Protein AF-A0A9X8VGX1-F1 (afdb_monomer)

pLDDT: mean 90.09, std 12.93, range [41.31, 97.69]

Sequence (72 aa):
MIKSTDRKLVVGLEIGTAKVSALVGEVLPDGMVNIIGVGSCPSRGMDKGGVNDLESVVKCVQRAIDQAELMA

Solvent-accessible surface area (backbone atoms only — not comparable to full-atom values): 3946 Å² total; per-residue (Å²): 130,84,80,71,74,86,71,46,69,46,75,48,78,45,85,41,49,66,35,20,36,23,37,34,25,39,51,44,99,88,69,49,71,46,77,47,15,56,17,60,27,77,36,80,11,35,49,98,90,42,78,80,32,63,68,52,40,52,55,25,48,51,49,3,43,54,42,10,57,76,56,85

Foldseek 3Di:
DPPPDPFPKDWDWDDDQQKTKIWIWTQDPVRDTHTQFIFMDTQDQDDPRDGNDVVSSVVGRVRNVVRRVVRD

Secondary structure (DSSP, 8-state):
-------EEEEEEEE-SSEEEEEEEEE-TTSPEEEEEEEEEE-SSEETTEES-HHHHHHHHHHHHHHHHHH-

Structure (mmCIF, N/CA/C/O backbone):
data_AF-A0A9X8VGX1-F1
#
_entry.id   AF-A0A9X8VGX1-F1
#
loop_
_atom_site.group_PDB
_atom_site.id
_atom_site.type_symbol
_atom_site.label_atom_id
_atom_site.label_alt_id
_atom_site.label_comp_id
_atom_site.label_asym_id
_atom_site.label_entity_id
_atom_site.label_seq_id
_atom_site.pdbx_PDB_ins_code
_atom_site.Cartn_x
_atom_site.Cartn_y
_atom_site.Cartn_z
_atom_site.occupancy
_atom_site.B_iso_or_equiv
_atom_site.auth_seq_id
_atom_site.auth_comp_id
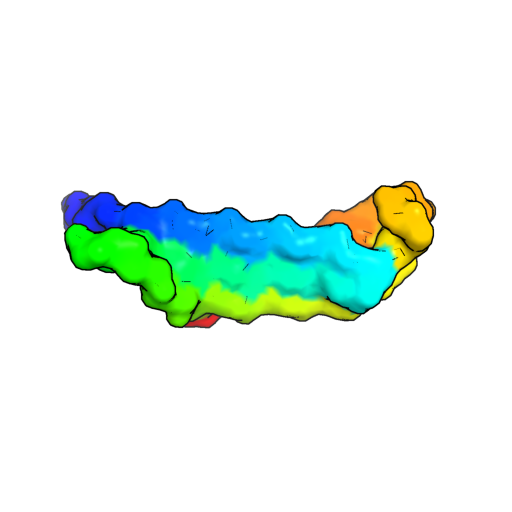_atom_site.auth_asym_id
_atom_site.auth_atom_id
_atom_site.pdbx_PDB_model_num
ATOM 1 N N . MET A 1 1 ? -3.531 16.363 30.039 1.00 41.31 1 MET A N 1
ATOM 2 C CA . MET A 1 1 ? -3.324 15.771 28.701 1.00 41.31 1 MET A CA 1
ATOM 3 C C . MET A 1 1 ? -4.511 14.871 28.429 1.00 41.31 1 MET A C 1
ATOM 5 O O . MET A 1 1 ? -4.817 14.043 29.279 1.00 41.31 1 MET A O 1
ATOM 9 N N . ILE A 1 2 ? -5.248 15.120 27.348 1.00 42.19 2 ILE A N 1
ATOM 10 C CA . ILE A 1 2 ? -6.436 14.338 26.989 1.00 42.19 2 ILE A CA 1
ATOM 11 C C . ILE A 1 2 ? -5.962 12.912 26.721 1.00 42.19 2 ILE A C 1
ATOM 13 O O . ILE A 1 2 ? -5.113 12.697 25.862 1.00 42.19 2 ILE A O 1
ATOM 17 N N . LYS A 1 3 ? -6.468 11.964 27.511 1.00 47.47 3 LYS A N 1
ATOM 18 C CA . LYS A 1 3 ? -6.302 10.534 27.271 1.00 47.47 3 LYS A CA 1
ATOM 19 C C . LYS A 1 3 ? -7.050 10.271 25.968 1.00 47.47 3 LYS A C 1
ATOM 21 O O . LYS A 1 3 ? -8.278 10.296 25.961 1.00 47.47 3 LYS A O 1
ATOM 26 N N . SER A 1 4 ? -6.317 10.190 24.864 1.00 52.91 4 SER A N 1
ATOM 27 C CA . SER A 1 4 ? -6.869 9.866 23.558 1.00 52.91 4 SER A CA 1
ATOM 28 C C . SER A 1 4 ? -7.675 8.586 23.720 1.00 52.91 4 SER A C 1
ATOM 30 O O . SER A 1 4 ? -7.149 7.574 24.177 1.00 52.91 4 SER A O 1
ATOM 32 N N . THR A 1 5 ? -8.968 8.655 23.412 1.00 56.88 5 THR A N 1
ATOM 33 C CA . THR A 1 5 ? -9.781 7.481 23.106 1.00 56.88 5 THR A CA 1
ATOM 34 C C . THR A 1 5 ? -8.928 6.560 22.243 1.00 56.88 5 THR A C 1
ATOM 36 O O . THR A 1 5 ? -8.344 7.046 21.274 1.00 56.88 5 THR A O 1
ATOM 39 N N . ASP A 1 6 ? -8.796 5.293 22.634 1.00 65.81 6 ASP A N 1
ATOM 40 C CA . ASP A 1 6 ? -8.062 4.247 21.914 1.00 65.81 6 ASP A CA 1
ATOM 41 C C . ASP A 1 6 ? -8.682 4.095 20.509 1.00 65.81 6 ASP A C 1
ATOM 43 O O . ASP A 1 6 ? -9.527 3.234 20.263 1.00 65.81 6 ASP A O 1
ATOM 4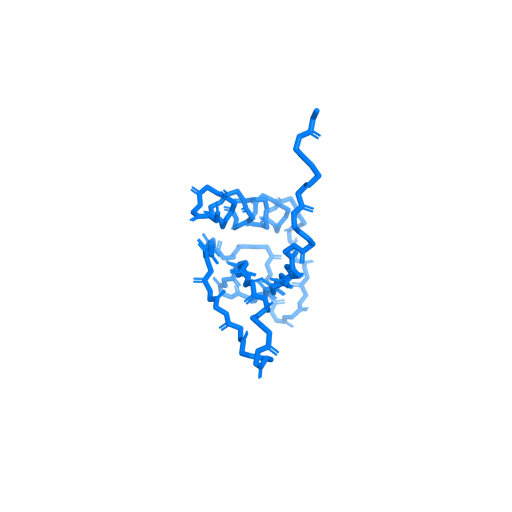7 N N . ARG A 1 7 ? -8.356 5.014 19.589 1.00 74.25 7 ARG A N 1
ATOM 48 C CA . ARG A 1 7 ? -8.749 4.923 18.187 1.00 74.25 7 ARG A CA 1
ATOM 49 C C . ARG A 1 7 ? -7.997 3.731 17.650 1.00 74.25 7 ARG A C 1
ATOM 51 O O . ARG A 1 7 ? -6.769 3.743 17.555 1.00 74.25 7 ARG A O 1
ATOM 58 N N . LYS A 1 8 ? -8.737 2.671 17.363 1.00 88.56 8 LYS A N 1
ATOM 59 C CA . LYS A 1 8 ? -8.161 1.417 16.916 1.00 88.56 8 LYS A CA 1
ATOM 60 C C . LYS A 1 8 ? -7.817 1.564 15.439 1.00 88.56 8 LYS A C 1
ATOM 62 O O . LYS A 1 8 ? -8.628 1.263 14.570 1.00 88.56 8 LYS A O 1
ATOM 67 N N . LEU A 1 9 ? -6.639 2.117 15.173 1.00 91.69 9 LEU A N 1
ATOM 68 C CA . LEU A 1 9 ? -6.154 2.356 13.821 1.00 91.69 9 LEU A CA 1
ATOM 69 C C . LEU A 1 9 ? -5.634 1.060 13.195 1.00 91.69 9 LEU A C 1
ATOM 71 O O . LEU A 1 9 ? -4.958 0.260 13.843 1.00 91.69 9 LEU A O 1
ATOM 75 N N . VAL A 1 10 ? -5.937 0.876 11.917 1.00 93.56 10 VAL A N 1
ATOM 76 C CA . VAL A 1 10 ? -5.402 -0.177 11.059 1.00 93.56 10 VAL A CA 1
ATOM 77 C C . VAL A 1 10 ? -4.786 0.469 9.827 1.00 93.56 10 VAL A C 1
ATOM 79 O O . VAL A 1 10 ? -5.360 1.388 9.247 1.00 93.56 10 VAL A O 1
ATOM 82 N N . VAL A 1 11 ? -3.608 -0.004 9.428 1.00 94.81 11 VAL A N 1
ATOM 83 C CA . VAL A 1 11 ? -2.907 0.506 8.248 1.00 94.81 11 VAL A CA 1
ATOM 84 C C . VAL A 1 11 ? -2.675 -0.634 7.269 1.00 94.81 11 VAL A C 1
ATOM 86 O O . VAL A 1 11 ? -2.155 -1.685 7.641 1.00 94.81 11 VAL A O 1
ATOM 89 N N . GLY A 1 12 ? -3.067 -0.425 6.016 1.00 96.06 12 GLY A N 1
ATOM 90 C CA . GLY A 1 12 ? -2.742 -1.304 4.899 1.00 96.06 12 GLY A CA 1
ATOM 91 C C . GLY A 1 12 ? -1.635 -0.688 4.054 1.00 96.06 12 GLY A C 1
ATOM 92 O O . GLY A 1 12 ? -1.779 0.449 3.614 1.00 96.06 12 GLY A O 1
ATOM 93 N N . LEU A 1 13 ? -0.555 -1.432 3.810 1.00 96.62 13 LEU A N 1
ATOM 94 C CA . LEU A 1 13 ? 0.511 -1.054 2.880 1.00 96.62 13 LEU A CA 1
ATOM 95 C C . LEU A 1 13 ? 0.591 -2.090 1.757 1.00 96.62 13 LEU A C 1
ATOM 97 O O . LEU A 1 13 ? 0.858 -3.266 1.996 1.00 96.62 13 LEU A O 1
ATOM 101 N N . GLU A 1 14 ? 0.384 -1.636 0.529 1.00 95.69 14 GLU A N 1
ATOM 102 C CA . GLU A 1 14 ? 0.519 -2.426 -0.688 1.00 95.69 14 GLU A CA 1
ATOM 103 C C . GLU A 1 14 ? 1.773 -1.972 -1.439 1.00 95.69 14 GLU A C 1
ATOM 105 O O . GLU A 1 14 ? 1.904 -0.793 -1.765 1.00 95.69 14 GLU A O 1
ATOM 110 N N . ILE A 1 15 ? 2.683 -2.902 -1.741 1.00 95.31 15 ILE A N 1
ATOM 111 C CA . ILE A 1 15 ? 3.879 -2.646 -2.556 1.00 95.31 15 ILE A CA 1
ATOM 112 C C . ILE A 1 15 ? 3.763 -3.453 -3.850 1.00 95.31 15 ILE A C 1
ATOM 114 O O . ILE A 1 15 ? 4.177 -4.608 -3.928 1.00 95.31 15 ILE A O 1
ATOM 118 N N . GLY A 1 16 ? 3.173 -2.838 -4.871 1.00 94.31 16 GLY A N 1
ATOM 119 C CA . GLY A 1 16 ? 3.021 -3.421 -6.197 1.00 94.31 16 GLY A CA 1
ATOM 120 C C . GLY A 1 16 ? 4.134 -3.021 -7.168 1.00 94.31 16 GLY A C 1
ATOM 121 O O . GLY A 1 16 ? 4.849 -2.031 -6.985 1.00 94.31 16 GLY A O 1
ATOM 122 N N . THR A 1 17 ? 4.232 -3.768 -8.269 1.00 94.81 17 THR A N 1
ATOM 123 C CA . THR A 1 17 ? 5.101 -3.431 -9.412 1.00 94.81 17 THR A CA 1
ATOM 124 C C . THR A 1 17 ? 4.685 -2.131 -10.095 1.00 94.81 17 THR A C 1
ATOM 126 O O . THR A 1 17 ? 5.536 -1.383 -10.556 1.00 94.81 17 THR A O 1
ATOM 129 N N . ALA A 1 18 ? 3.388 -1.818 -10.112 1.00 93.31 18 ALA A N 1
ATOM 130 C CA . ALA A 1 18 ? 2.874 -0.584 -10.707 1.00 93.31 18 ALA A CA 1
ATOM 131 C C . ALA A 1 18 ? 2.770 0.576 -9.705 1.00 93.31 18 ALA A C 1
ATOM 133 O O . ALA A 1 18 ? 2.941 1.742 -10.063 1.00 93.31 18 ALA A O 1
ATOM 134 N N . LYS A 1 19 ? 2.453 0.281 -8.442 1.00 95.19 19 LYS A N 1
ATOM 135 C CA . LYS A 1 19 ? 2.049 1.292 -7.463 1.00 95.19 19 LYS A CA 1
ATOM 136 C C . LYS A 1 19 ? 2.329 0.818 -6.042 1.00 95.19 19 LYS A C 1
ATOM 138 O O . LYS A 1 19 ? 2.103 -0.344 -5.728 1.00 95.19 19 LYS A O 1
ATOM 143 N N . VAL A 1 20 ? 2.754 1.745 -5.194 1.00 96.69 20 VAL A N 1
ATOM 144 C CA . VAL A 1 20 ? 2.736 1.606 -3.737 1.00 96.69 20 VAL A CA 1
ATOM 145 C C . VAL A 1 20 ? 1.541 2.383 -3.195 1.00 96.69 20 VAL A C 1
ATOM 147 O O . VAL A 1 20 ? 1.261 3.490 -3.662 1.00 96.69 20 VAL A O 1
ATOM 150 N N . SER A 1 21 ? 0.783 1.818 -2.263 1.00 97.12 21 SER A N 1
ATOM 151 C CA . SER A 1 21 ? -0.386 2.474 -1.664 1.00 97.12 21 SER A CA 1
ATOM 152 C C . SER A 1 21 ? -0.449 2.227 -0.165 1.00 97.12 21 SER A C 1
ATOM 154 O O . SER A 1 21 ? -0.208 1.113 0.285 1.00 97.12 21 SER A O 1
ATOM 156 N N . ALA A 1 22 ? -0.771 3.271 0.590 1.00 97.69 22 ALA A N 1
ATOM 157 C CA . ALA A 1 22 ? -1.007 3.224 2.022 1.00 97.69 22 ALA A CA 1
ATOM 158 C C . ALA A 1 22 ? -2.451 3.654 2.303 1.00 97.69 22 ALA A C 1
ATOM 160 O O . ALA A 1 22 ? -2.954 4.609 1.709 1.00 97.69 22 ALA A O 1
ATOM 161 N N . LEU A 1 23 ? -3.122 2.928 3.187 1.00 96.69 23 LEU A N 1
ATOM 162 C CA . LEU A 1 23 ? -4.497 3.175 3.608 1.00 96.69 23 LEU A CA 1
ATOM 163 C C . LEU A 1 23 ? -4.527 3.190 5.128 1.00 96.69 23 LEU A C 1
ATOM 165 O O . LEU A 1 23 ? -4.063 2.237 5.748 1.00 96.69 23 LEU A O 1
ATOM 169 N N . VAL A 1 24 ? -5.094 4.236 5.714 1.00 95.88 24 VAL A N 1
ATOM 170 C CA . VAL A 1 24 ? -5.312 4.348 7.157 1.00 95.88 24 VAL A CA 1
ATOM 171 C C . VAL A 1 24 ? -6.807 4.233 7.409 1.00 95.88 24 VAL A C 1
ATOM 173 O O . VAL A 1 24 ? -7.606 4.986 6.850 1.00 95.88 24 VAL A O 1
ATOM 176 N N . GLY A 1 25 ? -7.183 3.269 8.238 1.00 95.25 25 GLY A N 1
ATOM 177 C CA . GLY A 1 25 ? -8.551 3.041 8.664 1.00 95.25 25 GLY A CA 1
ATOM 178 C C . GLY A 1 25 ? -8.688 3.118 10.178 1.00 95.25 25 GLY A C 1
ATOM 179 O O . GLY A 1 25 ? -7.788 2.730 10.917 1.00 95.25 25 GLY A O 1
ATOM 180 N N . GLU A 1 26 ? -9.836 3.584 10.643 1.00 94.38 26 GLU A N 1
ATOM 181 C CA . GLU A 1 26 ? -10.259 3.498 12.036 1.00 94.38 26 GLU A CA 1
ATOM 182 C C . GLU A 1 26 ? -11.286 2.372 12.172 1.00 94.38 26 GLU A C 1
ATOM 184 O O . GLU A 1 26 ? -12.284 2.338 11.450 1.00 94.38 26 GLU A O 1
ATOM 189 N N . VAL A 1 27 ? -11.038 1.432 13.085 1.00 93.25 27 VAL A N 1
ATOM 190 C CA . VAL A 1 27 ? -11.991 0.367 13.404 1.00 93.25 27 VAL A CA 1
ATOM 191 C C . VAL A 1 27 ? -13.033 0.920 14.372 1.00 93.25 27 VAL A C 1
ATOM 193 O O . VAL A 1 27 ? -12.719 1.268 15.513 1.00 93.25 27 VAL A O 1
ATOM 196 N 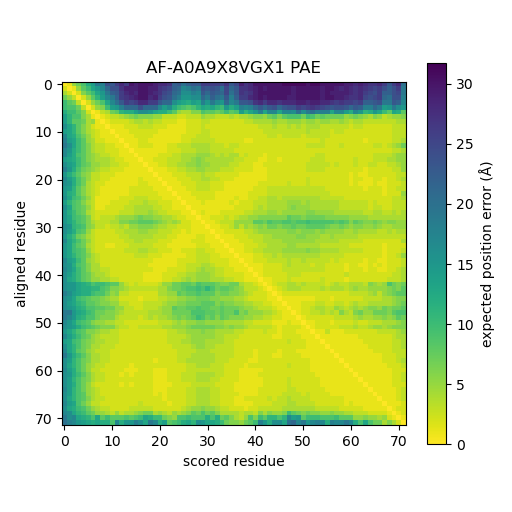N . LEU A 1 28 ? -14.276 0.979 13.907 1.00 92.12 28 LEU A N 1
ATOM 197 C CA . LEU A 1 28 ? -15.431 1.432 14.668 1.00 92.12 28 LEU A CA 1
ATOM 198 C C . LEU A 1 28 ? -15.897 0.362 15.679 1.00 92.12 28 LEU A C 1
ATOM 200 O O . LEU A 1 28 ? -15.546 -0.816 15.551 1.00 92.12 28 LEU A O 1
ATOM 204 N N . PRO A 1 29 ? -16.713 0.726 16.691 1.00 90.00 29 PRO A N 1
ATOM 205 C CA . PRO A 1 29 ? -17.214 -0.224 17.692 1.00 90.00 29 PRO A CA 1
ATOM 206 C C . PRO A 1 29 ? -18.056 -1.378 17.129 1.00 90.00 29 PRO A C 1
ATOM 208 O O . PRO A 1 29 ? -18.158 -2.423 17.767 1.00 90.00 29 PRO A O 1
ATOM 211 N N . ASP A 1 30 ? -18.652 -1.201 15.949 1.00 92.94 30 ASP A N 1
ATOM 212 C CA . ASP A 1 30 ? -19.404 -2.230 15.219 1.00 92.94 30 ASP A CA 1
ATOM 213 C C . ASP A 1 30 ? -18.505 -3.176 14.396 1.00 92.94 30 ASP A C 1
ATOM 215 O O . ASP A 1 30 ? -18.996 -4.112 13.766 1.00 92.94 30 ASP A O 1
ATOM 219 N N . GLY A 1 31 ? -17.186 -2.957 14.422 1.00 90.00 31 GLY A N 1
ATOM 220 C CA . GLY A 1 31 ? -16.194 -3.736 13.688 1.00 90.00 31 GLY A CA 1
ATOM 221 C C . GLY A 1 31 ? -15.986 -3.293 12.239 1.00 90.00 31 GLY A C 1
ATOM 222 O O . GLY A 1 31 ? -15.145 -3.881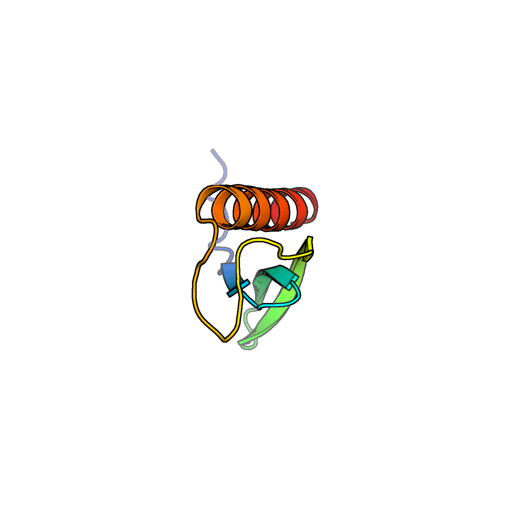 11.557 1.00 90.00 31 GLY A O 1
ATOM 223 N N . MET A 1 32 ? -16.699 -2.270 11.755 1.00 94.75 32 MET A N 1
ATOM 224 C CA . MET A 1 32 ? -16.457 -1.709 10.427 1.00 94.75 32 MET A CA 1
ATOM 225 C C . MET A 1 32 ? -15.176 -0.872 10.405 1.00 94.75 32 MET A C 1
ATOM 227 O O . MET A 1 32 ? -14.800 -0.240 11.391 1.00 94.75 32 MET A O 1
ATOM 231 N N . VAL A 1 33 ? -14.504 -0.853 9.253 1.00 94.06 33 VAL A N 1
ATOM 232 C CA . VAL A 1 33 ? -13.321 -0.016 9.028 1.00 94.06 33 VAL A CA 1
ATOM 233 C C . VAL A 1 33 ? -13.745 1.235 8.273 1.00 94.06 33 VAL A C 1
ATOM 235 O O . VAL A 1 33 ? -14.180 1.151 7.125 1.00 94.06 33 VAL A O 1
ATOM 238 N N . ASN A 1 34 ? -13.593 2.394 8.904 1.00 93.81 34 ASN A N 1
ATOM 239 C CA . ASN A 1 34 ? -13.759 3.686 8.254 1.00 93.81 34 ASN A CA 1
ATOM 240 C C . ASN A 1 34 ? -12.411 4.154 7.696 1.00 93.81 34 ASN A C 1
ATOM 242 O O . ASN A 1 34 ? -11.469 4.332 8.465 1.00 93.81 34 ASN A O 1
ATOM 246 N N . ILE A 1 35 ? -12.297 4.349 6.380 1.00 94.50 35 ILE A N 1
ATOM 247 C CA . ILE A 1 35 ? -11.054 4.837 5.765 1.00 94.50 35 ILE A CA 1
ATOM 248 C C . ILE A 1 35 ? -10.933 6.337 6.017 1.00 94.50 35 ILE A C 1
ATOM 250 O O . ILE A 1 35 ? -11.755 7.116 5.537 1.00 94.50 35 ILE A O 1
ATOM 254 N N . ILE A 1 36 ? -9.900 6.723 6.760 1.00 94.69 36 ILE A N 1
ATOM 255 C CA . ILE A 1 36 ? -9.629 8.114 7.134 1.00 94.69 36 ILE A CA 1
ATOM 256 C C . ILE A 1 36 ? -8.451 8.704 6.354 1.00 94.69 36 ILE A C 1
ATOM 258 O O . ILE A 1 36 ? -8.398 9.910 6.175 1.00 94.69 36 ILE A O 1
ATOM 262 N N . GLY A 1 37 ? -7.559 7.872 5.807 1.00 95.50 37 GLY A N 1
ATOM 263 C CA . GLY A 1 37 ? -6.414 8.338 5.025 1.00 95.50 37 GLY A CA 1
ATOM 264 C C . GLY A 1 37 ? -6.071 7.416 3.862 1.00 95.50 37 GLY A C 1
ATOM 265 O O . GLY A 1 37 ? -6.189 6.193 3.959 1.00 95.50 37 GLY A O 1
ATOM 266 N N . VAL A 1 38 ? -5.625 8.001 2.751 1.00 96.50 38 VAL A N 1
ATOM 267 C CA . VAL A 1 38 ? -5.124 7.267 1.585 1.00 96.50 38 VAL A CA 1
ATOM 268 C C . VAL A 1 38 ? -3.918 7.983 1.001 1.00 96.50 38 VAL A C 1
ATOM 270 O O . VAL A 1 38 ? -3.897 9.201 0.881 1.00 96.50 38 VAL A O 1
ATOM 273 N N . GLY A 1 39 ? -2.922 7.218 0.587 1.00 97.06 39 GLY A N 1
ATOM 274 C CA . GLY A 1 39 ? -1.766 7.752 -0.102 1.00 97.06 39 GLY A CA 1
ATOM 275 C C . GLY A 1 39 ? -1.227 6.761 -1.107 1.00 97.06 39 GLY A C 1
ATOM 276 O O . GLY A 1 39 ? -1.361 5.545 -0.956 1.00 97.06 39 GLY A O 1
ATOM 277 N N . SER A 1 40 ? -0.656 7.271 -2.193 1.00 96.75 40 SER A N 1
ATOM 278 C CA . SER A 1 40 ? -0.111 6.401 -3.226 1.00 96.75 40 SER A CA 1
ATOM 279 C C . SER A 1 40 ? 1.048 7.024 -3.982 1.00 96.75 40 SER A C 1
ATOM 281 O O . SER A 1 40 ? 1.208 8.242 -4.071 1.00 96.75 40 SER A O 1
ATOM 283 N N . CYS A 1 41 ? 1.868 6.154 -4.555 1.00 96.12 41 CYS A N 1
ATOM 284 C CA . CYS A 1 41 ? 2.996 6.538 -5.374 1.00 96.12 41 CYS A CA 1
ATOM 285 C C . CYS A 1 41 ? 3.189 5.521 -6.518 1.00 96.12 41 CYS A C 1
ATOM 287 O O . CYS A 1 41 ? 3.134 4.314 -6.277 1.00 96.12 41 CYS A O 1
ATOM 289 N N . PRO A 1 42 ? 3.420 5.967 -7.769 1.00 95.06 42 PRO A N 1
ATOM 290 C CA . PRO A 1 42 ? 3.812 5.078 -8.861 1.00 95.06 42 PRO A CA 1
ATOM 291 C C . PRO A 1 42 ? 5.144 4.379 -8.559 1.00 95.06 42 PRO A C 1
ATOM 293 O O . PRO A 1 42 ? 6.149 5.043 -8.296 1.00 95.06 42 PRO A O 1
ATOM 296 N N . SER A 1 43 ? 5.159 3.047 -8.615 1.00 92.25 43 SER A N 1
ATOM 297 C CA . SER A 1 43 ? 6.337 2.244 -8.280 1.00 92.25 43 SER A CA 1
ATOM 298 C C . SER A 1 43 ? 7.313 2.198 -9.455 1.00 92.25 43 SER A C 1
ATOM 300 O O . SER A 1 43 ? 6.915 2.005 -10.601 1.00 92.25 43 SER A O 1
ATOM 302 N N . ARG A 1 44 ? 8.603 2.408 -9.174 1.00 90.75 44 ARG A N 1
ATOM 303 C CA . ARG A 1 44 ? 9.696 2.326 -10.166 1.00 90.75 44 ARG A CA 1
ATOM 304 C C . ARG A 1 44 ? 10.816 1.370 -9.766 1.00 90.75 44 ARG A C 1
ATOM 306 O O . ARG A 1 44 ? 11.674 1.078 -10.587 1.00 90.75 44 ARG A O 1
ATOM 313 N N . GLY A 1 45 ? 10.810 0.900 -8.520 1.00 91.12 45 GLY A N 1
ATOM 314 C CA . GLY A 1 45 ? 11.842 0.011 -7.989 1.00 91.12 45 GLY A CA 1
ATOM 315 C C . GLY A 1 45 ? 11.413 -1.447 -7.858 1.00 91.12 45 GLY A C 1
ATOM 316 O O . GLY A 1 45 ? 12.210 -2.259 -7.403 1.00 91.12 45 GLY A O 1
ATOM 317 N N . MET A 1 46 ? 10.184 -1.779 -8.261 1.00 95.88 46 MET A N 1
ATOM 318 C CA . MET A 1 46 ? 9.646 -3.139 -8.250 1.00 95.88 46 MET A CA 1
ATOM 319 C C . MET A 1 46 ? 9.498 -3.672 -9.679 1.00 95.88 46 MET A C 1
ATOM 321 O O . MET A 1 46 ? 8.896 -3.005 -10.516 1.00 95.88 46 MET A O 1
ATOM 325 N N . ASP A 1 47 ? 9.966 -4.891 -9.943 1.00 93.81 47 ASP A N 1
ATOM 326 C CA . ASP A 1 47 ? 9.755 -5.597 -11.216 1.00 93.81 47 ASP A CA 1
ATOM 327 C C . ASP A 1 47 ? 9.575 -7.097 -10.976 1.00 93.81 47 ASP A C 1
ATOM 329 O O . ASP A 1 47 ? 10.283 -7.685 -10.164 1.00 93.81 47 ASP A O 1
ATOM 333 N N . LYS A 1 48 ? 8.620 -7.728 -11.670 1.00 92.38 48 LYS A N 1
ATOM 334 C CA . LYS A 1 48 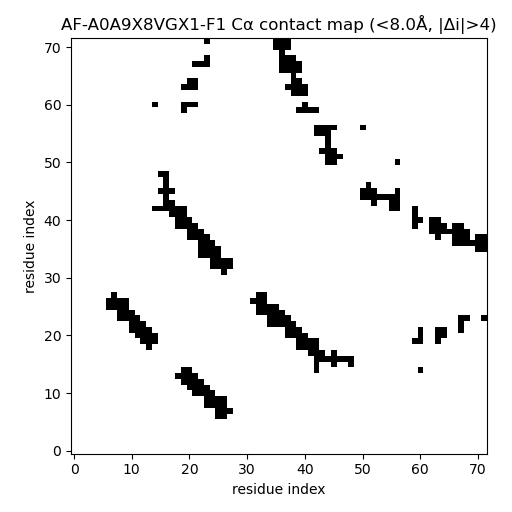? 8.316 -9.176 -11.563 1.00 92.38 48 LYS A CA 1
ATOM 335 C C . LYS A 1 48 ? 8.233 -9.718 -10.120 1.00 92.38 48 LYS A C 1
ATOM 337 O O . LYS A 1 48 ? 8.548 -10.878 -9.872 1.00 92.38 48 LYS A O 1
ATOM 342 N N . GLY A 1 49 ? 7.802 -8.886 -9.170 1.00 88.88 49 GLY A N 1
ATOM 343 C CA . GLY A 1 49 ? 7.703 -9.242 -7.748 1.00 88.88 49 GLY A CA 1
ATOM 344 C C . GLY A 1 49 ? 9.013 -9.143 -6.954 1.00 88.88 49 GLY A C 1
ATOM 345 O O . GLY A 1 49 ? 9.013 -9.446 -5.766 1.00 88.88 49 GLY A O 1
ATOM 346 N N . GLY A 1 50 ? 10.108 -8.701 -7.575 1.00 94.12 50 GLY A N 1
ATOM 347 C CA . GLY A 1 50 ? 11.380 -8.388 -6.926 1.00 94.12 50 GLY A CA 1
ATOM 348 C C . GLY A 1 50 ? 11.618 -6.884 -6.772 1.00 94.12 50 GLY A C 1
ATOM 349 O O . GLY A 1 50 ? 11.025 -6.068 -7.481 1.00 94.12 50 GLY A O 1
ATOM 350 N N . VAL A 1 51 ? 12.510 -6.528 -5.844 1.00 96.06 51 VAL A N 1
ATOM 351 C CA . VAL A 1 51 ? 13.015 -5.160 -5.657 1.00 96.06 51 VAL A CA 1
ATOM 352 C C . VAL A 1 51 ? 14.278 -4.992 -6.504 1.00 96.06 51 VAL A C 1
ATOM 354 O O . VAL A 1 51 ? 15.314 -5.570 -6.183 1.00 96.06 51 VAL A O 1
ATOM 357 N N . ASN A 1 52 ? 14.200 -4.194 -7.565 1.00 95.19 52 ASN A N 1
ATOM 358 C CA . ASN A 1 52 ? 15.335 -3.861 -8.433 1.00 95.19 52 ASN A CA 1
ATOM 359 C C . ASN A 1 52 ? 16.035 -2.560 -8.020 1.00 95.19 52 ASN A C 1
ATOM 361 O O . ASN A 1 52 ? 17.229 -2.404 -8.256 1.00 95.19 52 ASN A O 1
ATOM 365 N N . ASP A 1 53 ? 15.298 -1.627 -7.414 1.00 95.81 53 ASP A N 1
ATOM 366 C CA . ASP A 1 53 ? 15.835 -0.369 -6.888 1.00 95.81 53 ASP A CA 1
ATOM 367 C C . ASP A 1 53 ? 15.199 -0.075 -5.527 1.00 95.81 53 ASP A C 1
ATOM 369 O O . ASP A 1 53 ? 14.067 0.411 -5.423 1.00 95.81 53 ASP A O 1
ATOM 373 N N . LEU A 1 54 ? 15.951 -0.387 -4.473 1.00 95.19 54 LEU A N 1
ATOM 374 C CA . LEU A 1 54 ? 15.505 -0.223 -3.096 1.00 95.19 54 LEU A CA 1
ATOM 375 C C . LEU A 1 54 ? 15.254 1.246 -2.741 1.00 95.19 54 LEU A C 1
ATOM 377 O O . LEU A 1 54 ? 14.268 1.539 -2.069 1.00 95.19 54 LEU A O 1
ATOM 381 N N . GLU A 1 55 ? 16.097 2.176 -3.190 1.00 96.38 55 GLU A N 1
ATOM 382 C CA . GLU A 1 55 ? 15.927 3.592 -2.851 1.00 96.38 55 GLU A CA 1
ATOM 383 C C . GLU A 1 55 ? 14.630 4.150 -3.432 1.00 96.38 55 GLU A C 1
ATOM 385 O O . GLU A 1 55 ? 13.910 4.895 -2.759 1.00 96.38 55 GLU A O 1
ATOM 390 N N . SER A 1 56 ? 14.312 3.772 -4.672 1.00 95.69 56 SER A N 1
ATOM 391 C CA . SER A 1 56 ? 13.047 4.144 -5.302 1.00 95.69 56 SER A CA 1
ATOM 392 C C . SER A 1 56 ? 11.849 3.565 -4.551 1.00 95.69 56 SER A C 1
ATOM 394 O O . SER A 1 56 ? 10.862 4.278 -4.359 1.00 95.69 56 SER A O 1
ATOM 396 N N . VAL A 1 57 ? 11.926 2.312 -4.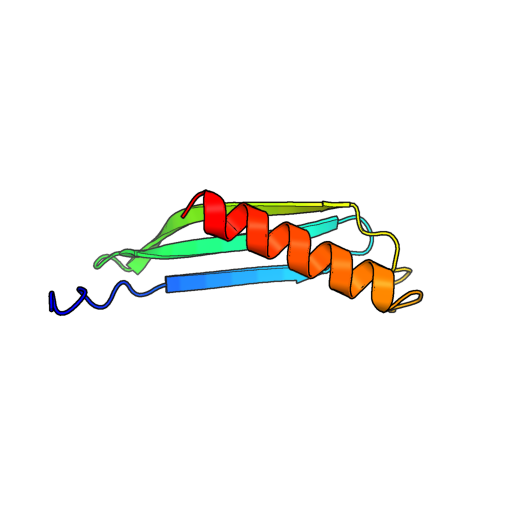083 1.00 95.69 57 VAL A N 1
ATOM 397 C CA . VAL A 1 57 ? 10.862 1.708 -3.259 1.00 95.69 57 VAL A CA 1
ATOM 398 C C . VAL A 1 57 ? 10.705 2.454 -1.937 1.00 95.69 57 VAL A C 1
ATOM 400 O O . VAL A 1 57 ? 9.589 2.847 -1.608 1.00 95.69 57 VAL A O 1
ATOM 403 N N . VAL A 1 58 ? 11.797 2.724 -1.217 1.00 96.69 58 VAL A N 1
ATOM 404 C CA . VAL A 1 58 ? 11.769 3.452 0.065 1.00 96.69 58 VAL A CA 1
ATOM 405 C C . VAL A 1 58 ? 11.143 4.836 -0.102 1.00 96.69 58 VAL A C 1
ATOM 407 O O . VAL A 1 58 ? 10.212 5.181 0.624 1.00 96.69 58 VAL A O 1
ATOM 410 N N . LYS A 1 59 ? 11.574 5.610 -1.108 1.00 96.69 59 LYS A N 1
ATOM 411 C CA . LYS A 1 59 ? 10.984 6.926 -1.414 1.00 96.69 59 LYS A CA 1
ATOM 412 C C . LYS A 1 59 ? 9.493 6.820 -1.731 1.00 96.69 59 LYS A C 1
ATOM 414 O O . LYS A 1 59 ? 8.720 7.695 -1.351 1.00 96.69 59 LYS A O 1
ATOM 419 N N . CYS A 1 60 ? 9.081 5.773 -2.440 1.00 96.25 60 CYS A N 1
ATOM 420 C CA . CYS A 1 60 ? 7.692 5.595 -2.842 1.00 96.25 60 CYS A CA 1
ATOM 421 C C . CYS A 1 60 ? 6.788 5.191 -1.670 1.00 96.25 60 CYS A C 1
ATOM 423 O O . CYS A 1 60 ? 5.690 5.731 -1.540 1.00 96.25 60 CYS A O 1
ATOM 425 N N . VAL A 1 61 ? 7.278 4.316 -0.787 1.00 96.44 61 VAL A N 1
ATOM 426 C CA . VAL A 1 61 ? 6.618 3.960 0.478 1.00 96.44 61 VAL A CA 1
ATOM 427 C C . VAL A 1 61 ? 6.465 5.190 1.363 1.00 96.44 61 VAL A C 1
ATOM 429 O O . VAL A 1 61 ? 5.350 5.472 1.789 1.00 96.44 61 VAL A O 1
ATOM 432 N N . GLN A 1 62 ? 7.537 5.963 1.565 1.00 96.81 62 GLN A N 1
ATOM 433 C CA . GLN A 1 62 ? 7.481 7.176 2.382 1.00 96.81 62 GLN A CA 1
ATOM 434 C C . GLN A 1 62 ? 6.421 8.148 1.852 1.00 96.81 62 GLN A C 1
ATOM 436 O O . GLN A 1 62 ? 5.538 8.554 2.592 1.00 96.81 62 GLN A O 1
ATOM 441 N N . ARG A 1 63 ? 6.416 8.423 0.539 1.00 96.25 63 ARG A N 1
ATOM 442 C CA . ARG A 1 63 ? 5.409 9.308 -0.074 1.00 96.25 63 ARG A CA 1
ATOM 443 C C . ARG A 1 63 ? 3.978 8.797 0.085 1.00 96.25 63 ARG A C 1
ATOM 445 O O . ARG A 1 63 ? 3.071 9.611 0.227 1.00 96.25 63 ARG A O 1
ATOM 452 N N . ALA A 1 64 ? 3.761 7.484 -0.002 1.00 96.69 64 ALA A N 1
ATOM 453 C CA . ALA A 1 64 ? 2.438 6.904 0.196 1.00 96.69 64 ALA A CA 1
ATOM 454 C C . ALA A 1 64 ? 1.981 7.054 1.655 1.00 96.69 64 ALA A C 1
ATOM 456 O O . ALA A 1 64 ? 0.831 7.411 1.886 1.00 96.69 64 ALA A O 1
ATOM 457 N N . ILE A 1 65 ? 2.873 6.840 2.623 1.00 95.81 65 ILE A N 1
ATOM 458 C CA . ILE A 1 65 ? 2.571 7.020 4.049 1.00 95.81 65 ILE A CA 1
ATOM 459 C C . ILE A 1 65 ? 2.308 8.496 4.361 1.00 95.81 65 ILE A C 1
ATOM 461 O O . ILE A 1 65 ? 1.249 8.801 4.894 1.00 95.81 65 ILE A O 1
ATOM 465 N N . ASP A 1 66 ? 3.186 9.408 3.935 1.00 95.94 66 ASP A N 1
ATOM 466 C CA . ASP A 1 66 ? 3.046 10.849 4.189 1.00 95.94 66 ASP A CA 1
ATOM 467 C C . ASP A 1 66 ? 1.701 11.384 3.666 1.00 95.94 66 ASP A C 1
A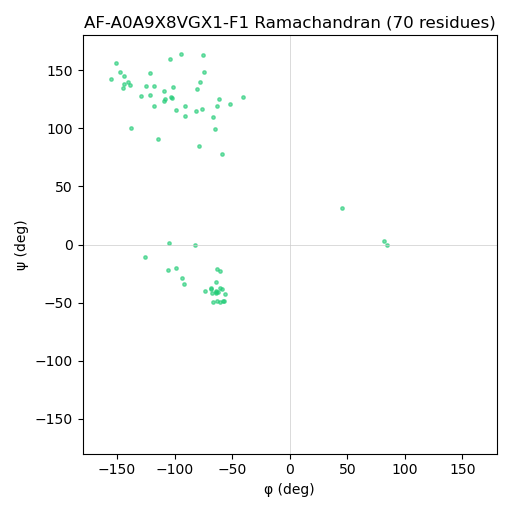TOM 469 O O . ASP A 1 66 ? 1.018 12.156 4.333 1.00 95.94 66 ASP A O 1
ATOM 473 N N . GLN A 1 67 ? 1.286 10.958 2.465 1.00 95.12 67 GLN A N 1
ATOM 474 C CA . GLN A 1 67 ? -0.019 11.331 1.910 1.00 95.12 67 GLN A CA 1
ATOM 475 C C . GLN A 1 67 ? -1.182 10.783 2.739 1.00 95.12 67 GLN A C 1
ATOM 477 O O . GLN A 1 67 ? -2.156 11.498 2.957 1.00 95.12 67 GLN A O 1
ATOM 482 N N . ALA A 1 68 ? -1.084 9.532 3.195 1.00 94.50 68 ALA A N 1
ATOM 483 C CA . ALA A 1 68 ? -2.136 8.916 3.989 1.00 94.50 68 ALA A CA 1
ATOM 484 C C . ALA A 1 68 ? -2.257 9.566 5.378 1.00 94.50 68 ALA A C 1
ATOM 486 O O . ALA A 1 68 ? -3.372 9.764 5.849 1.00 94.5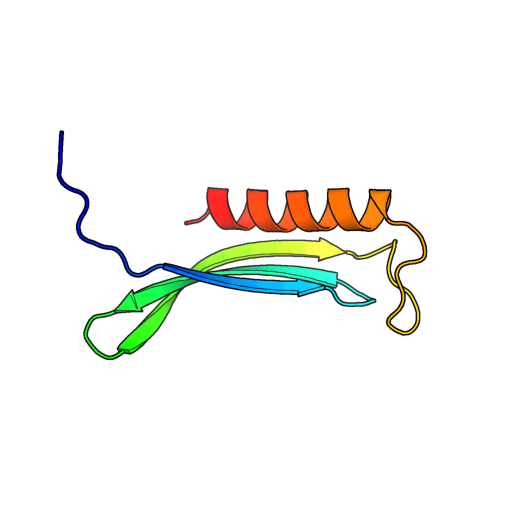0 68 ALA A O 1
ATOM 487 N N . GLU A 1 69 ? -1.135 9.944 5.997 1.00 92.38 69 GLU A N 1
ATOM 488 C CA . GLU A 1 69 ? -1.094 10.647 7.284 1.00 92.38 69 GLU A CA 1
ATOM 489 C C . GLU A 1 69 ? -1.643 12.073 7.198 1.00 92.38 69 GLU A C 1
ATOM 491 O O . GLU A 1 69 ? -2.346 12.506 8.103 1.00 92.38 69 GLU A O 1
ATOM 496 N N . LEU A 1 70 ? -1.378 12.802 6.107 1.00 89.88 70 LEU A N 1
ATOM 497 C CA . LEU A 1 70 ? -1.903 14.161 5.912 1.00 89.88 70 LEU A CA 1
ATOM 498 C C . LEU A 1 70 ? -3.436 14.221 5.824 1.00 89.88 70 LEU A C 1
ATOM 500 O O . LEU A 1 70 ? -4.012 15.295 5.998 1.00 89.88 70 LEU A O 1
ATOM 504 N N . MET A 1 71 ? -4.083 13.103 5.494 1.00 79.94 71 MET A N 1
ATOM 505 C CA . MET A 1 71 ? -5.533 13.014 5.314 1.00 79.94 71 MET A CA 1
ATOM 506 C C . MET A 1 71 ? -6.271 12.457 6.543 1.00 79.94 71 MET A C 1
ATOM 508 O O . MET A 1 71 ? -7.476 12.688 6.643 1.00 79.94 71 MET A O 1
ATOM 512 N N . ALA A 1 72 ? -5.568 11.745 7.435 1.00 66.69 72 ALA A N 1
ATOM 513 C CA . ALA A 1 72 ? -6.117 10.984 8.566 1.00 66.69 72 ALA A CA 1
ATOM 514 C C . ALA A 1 72 ? -6.322 11.796 9.860 1.00 66.69 72 ALA A C 1
ATOM 516 O O . ALA A 1 72 ? -5.634 12.819 10.068 1.00 66.69 72 ALA A O 1
#

Mean predicted aligned error: 5.38 Å

Nearest PDB structures (foldseek):
  7q6g-assembly1_A  TM=9.672E-01  e=5.243E-09  Xenorhabdus poinarii G6
  7q6d-assembly1_A  TM=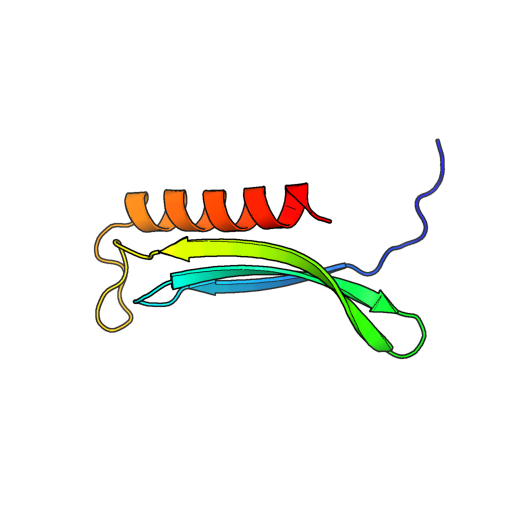9.609E-01  e=3.670E-09  Escherichia coli K-12
  7q6i-assembly10_J  TM=9.586E-01  e=3.784E-07  Vibrio maritimus
  7q6i-assembly4_D  TM=9.624E-01  e=5.405E-07  Vibrio maritimus
  2d0p-assembly1_C  TM=5.529E-01  e=7.396E-02  Klebsiella oxytoca

Radius of gyration: 14.6 Å; Cα contacts (8 Å, |Δi|>4): 150; chains: 1; bounding box: 35×25×40 Å

InterPro domains:
  IPR003494 SHS2 domain inserted in FtsA [SM00842] (10-72)
  IPR043129 ATPase, nucleotide binding domain [SSF53067] (8-72)
  IPR050696 Bacterial cell division protein FtsA/MreB [PTHR32432] (6-71)

Organism: Serratia marcescens (NCBI:txid615)